Protein AF-A0A392M2K5-F1 (afdb_monomer)

Structure (mmCIF, N/CA/C/O backbone):
data_AF-A0A392M2K5-F1
#
_entry.id   AF-A0A392M2K5-F1
#
loop_
_atom_site.group_PDB
_atom_site.id
_atom_site.type_symbol
_atom_site.label_atom_id
_atom_site.label_alt_id
_atom_site.label_comp_id
_atom_site.label_asym_id
_atom_site.label_entity_id
_atom_site.label_seq_id
_atom_site.pdbx_PDB_ins_code
_atom_site.Cartn_x
_atom_site.Cartn_y
_atom_site.Cartn_z
_atom_site.occupancy
_atom_site.B_iso_or_equiv
_atom_site.auth_seq_id
_atom_site.auth_comp_id
_atom_site.auth_asym_id
_atom_site.auth_atom_id
_atom_site.pdbx_PDB_model_num
ATOM 1 N N . MET A 1 1 ? -3.690 9.946 -0.424 1.00 90.38 1 MET A N 1
ATOM 2 C CA . MET A 1 1 ? -2.285 9.789 -0.006 1.00 90.38 1 MET A CA 1
ATOM 3 C C . MET A 1 1 ? -1.587 11.102 -0.272 1.00 90.38 1 MET A C 1
ATOM 5 O O . MET A 1 1 ? -1.930 11.722 -1.276 1.00 90.38 1 MET A O 1
ATOM 9 N N . GLY A 1 2 ? -0.674 11.528 0.592 1.00 93.44 2 GLY A N 1
ATOM 10 C CA . GLY A 1 2 ? 0.294 12.549 0.203 1.00 93.44 2 GLY A CA 1
ATOM 11 C C . GLY A 1 2 ? 1.466 11.934 -0.562 1.00 93.44 2 GLY A C 1
ATOM 12 O O . GLY A 1 2 ? 1.613 10.710 -0.632 1.00 93.44 2 GLY A O 1
ATOM 13 N N . ASP A 1 3 ? 2.246 12.794 -1.196 1.00 92.06 3 ASP A N 1
ATOM 14 C CA . ASP A 1 3 ? 3.444 12.461 -1.962 1.00 92.06 3 ASP A CA 1
ATOM 15 C C . ASP A 1 3 ? 4.711 12.554 -1.106 1.00 92.06 3 ASP A C 1
ATOM 17 O O . ASP A 1 3 ? 5.545 11.654 -1.174 1.00 92.06 3 ASP A O 1
ATOM 21 N N . HIS A 1 4 ? 4.823 13.591 -0.279 1.00 93.94 4 HIS A N 1
ATOM 22 C CA . HIS A 1 4 ? 5.850 13.755 0.745 1.00 93.94 4 HIS A CA 1
ATOM 23 C C . HIS A 1 4 ? 5.327 14.600 1.919 1.00 93.94 4 HIS A C 1
ATOM 25 O O . HIS A 1 4 ? 4.206 15.118 1.890 1.00 93.94 4 HIS A O 1
ATOM 31 N N . GLY A 1 5 ? 6.128 14.695 2.978 1.00 93.88 5 GLY A N 1
ATOM 32 C CA . GLY A 1 5 ? 5.894 15.577 4.115 1.00 93.88 5 GLY A CA 1
ATOM 33 C C . GLY A 1 5 ? 6.581 16.939 3.953 1.00 93.88 5 GLY A C 1
ATOM 34 O O . GLY A 1 5 ? 7.224 17.223 2.939 1.00 93.88 5 GLY A O 1
ATOM 35 N N . GLN A 1 6 ? 6.447 17.794 4.963 1.00 95.56 6 GLN A N 1
ATOM 36 C CA . GLN A 1 6 ? 7.144 19.077 5.062 1.00 95.56 6 GLN A CA 1
ATOM 37 C C . GLN A 1 6 ? 7.326 19.465 6.534 1.00 95.56 6 GLN A C 1
ATOM 39 O O . GLN A 1 6 ? 6.506 19.120 7.389 1.00 95.56 6 GLN A O 1
ATOM 44 N N . THR A 1 7 ? 8.353 20.255 6.833 1.00 94.81 7 THR A N 1
ATOM 45 C CA . THR A 1 7 ? 8.533 20.836 8.168 1.00 94.81 7 THR A CA 1
ATOM 46 C C . THR A 1 7 ? 7.478 21.913 8.456 1.00 94.81 7 THR A C 1
ATOM 48 O O . THR A 1 7 ? 6.812 22.431 7.555 1.00 94.81 7 THR A O 1
ATOM 51 N N . LEU A 1 8 ? 7.359 22.331 9.723 1.00 94.62 8 LEU A N 1
ATOM 52 C CA . LEU A 1 8 ? 6.482 23.447 10.122 1.00 94.62 8 LEU A CA 1
ATOM 53 C C . LEU A 1 8 ? 6.823 24.775 9.425 1.00 94.62 8 LEU A C 1
ATOM 55 O O . LEU A 1 8 ? 5.955 25.637 9.295 1.00 94.62 8 LEU A O 1
ATOM 59 N N . ASN A 1 9 ? 8.066 24.935 8.968 1.00 95.31 9 ASN A N 1
ATOM 60 C CA . ASN A 1 9 ? 8.519 26.121 8.245 1.00 95.31 9 ASN A CA 1
ATOM 61 C C . ASN A 1 9 ? 8.257 26.027 6.731 1.00 95.31 9 ASN A C 1
ATOM 63 O O . ASN A 1 9 ? 8.488 27.002 6.018 1.00 95.31 9 ASN A O 1
ATOM 67 N N . GLY A 1 10 ? 7.764 24.882 6.246 1.00 94.69 10 GLY A N 1
ATOM 68 C CA . GLY A 1 10 ? 7.516 24.614 4.829 1.00 94.69 10 GLY A CA 1
ATOM 69 C C . GLY A 1 10 ? 8.717 24.049 4.069 1.00 94.69 10 GLY A C 1
ATOM 70 O O . GLY A 1 10 ? 8.656 23.953 2.846 1.00 94.69 10 GLY A O 1
ATOM 71 N N . ASP A 1 11 ? 9.794 23.673 4.764 1.00 95.25 11 ASP A N 1
ATOM 72 C CA . ASP A 1 11 ? 10.938 23.009 4.133 1.00 95.25 11 ASP A CA 1
ATOM 73 C C . ASP A 1 11 ? 10.586 21.557 3.787 1.00 95.25 11 ASP A C 1
ATOM 75 O O . ASP A 1 11 ? 9.851 20.891 4.520 1.00 95.25 11 ASP A O 1
ATOM 79 N N . HIS A 1 12 ? 11.116 21.069 2.669 1.00 93.88 12 HIS A N 1
ATOM 80 C CA . HIS A 1 12 ? 10.948 19.692 2.215 1.00 93.88 12 HIS A CA 1
ATOM 81 C C . HIS A 1 12 ? 12.163 19.236 1.388 1.00 93.88 12 HIS A C 1
ATOM 83 O O . HIS A 1 12 ? 12.996 20.044 0.965 1.00 93.88 12 HIS A O 1
ATOM 89 N N . GLY A 1 13 ? 12.236 17.937 1.081 1.00 93.12 13 GLY A N 1
ATOM 90 C CA . GLY A 1 13 ? 13.327 17.334 0.300 1.00 93.12 13 GLY A CA 1
ATOM 91 C C . GLY A 1 13 ? 14.522 16.861 1.136 1.00 93.12 13 GLY A C 1
ATOM 92 O O . GLY A 1 13 ? 15.476 16.315 0.578 1.00 93.12 13 GLY A O 1
ATOM 93 N N . GLY A 1 14 ? 14.471 17.049 2.454 1.00 93.38 14 GLY A N 1
ATOM 94 C CA . GLY A 1 14 ? 15.338 16.402 3.427 1.00 93.38 14 GLY A CA 1
ATOM 95 C C . GLY A 1 14 ? 14.871 14.991 3.799 1.00 93.38 14 GLY A C 1
ATOM 96 O O . GLY A 1 14 ? 14.070 14.362 3.110 1.00 93.38 14 GLY A O 1
ATOM 97 N N . GLY A 1 15 ? 15.430 14.474 4.894 1.00 93.19 15 GLY A N 1
ATOM 98 C CA . GLY A 1 15 ? 15.180 13.117 5.397 1.00 93.19 15 GLY A CA 1
ATOM 99 C C . GLY A 1 15 ? 14.636 13.081 6.824 1.00 93.19 15 GLY A C 1
ATOM 100 O O . GLY A 1 15 ? 14.757 12.049 7.484 1.00 93.19 15 GLY A O 1
ATOM 101 N N . SER A 1 16 ? 14.127 14.207 7.336 1.00 94.44 16 SER A N 1
ATOM 102 C CA . SER A 1 16 ? 13.468 14.238 8.645 1.00 94.44 16 SER A CA 1
ATOM 103 C C . SER A 1 16 ? 12.136 13.485 8.602 1.00 94.44 16 SER A C 1
ATOM 105 O O . SER A 1 16 ? 11.555 13.319 7.528 1.00 94.44 16 SER A O 1
ATOM 107 N N . ALA A 1 17 ? 11.649 13.027 9.760 1.00 92.81 17 ALA A N 1
ATOM 108 C CA . ALA A 1 17 ? 10.378 12.305 9.847 1.00 92.81 17 ALA A CA 1
ATOM 109 C C . ALA A 1 17 ? 9.229 13.151 9.276 1.00 92.81 17 ALA A C 1
ATOM 111 O O . ALA A 1 17 ? 8.439 12.667 8.474 1.00 92.81 17 ALA A O 1
ATOM 112 N N . GLU A 1 18 ? 9.217 14.446 9.588 1.00 92.38 18 GLU A N 1
ATOM 113 C CA . GLU A 1 18 ? 8.231 15.409 9.105 1.00 92.38 18 GLU A CA 1
ATOM 114 C C . GLU A 1 18 ? 8.229 15.556 7.577 1.00 92.38 18 GLU A C 1
ATOM 116 O O . GLU A 1 18 ? 7.201 15.907 7.006 1.00 92.38 18 GLU A O 1
ATOM 121 N N . GLU A 1 19 ? 9.357 15.301 6.909 1.00 94.00 19 GLU A N 1
ATOM 122 C CA . GLU A 1 19 ? 9.508 15.419 5.453 1.00 94.00 19 GLU A CA 1
ATOM 123 C C . GLU A 1 19 ? 9.259 14.105 4.699 1.00 94.00 19 GLU A C 1
ATOM 125 O O . GLU A 1 19 ? 8.854 14.140 3.536 1.00 94.00 19 GLU A O 1
ATOM 130 N N . VAL A 1 20 ? 9.501 12.948 5.327 1.00 93.75 20 VAL A N 1
ATOM 131 C CA . VAL A 1 20 ? 9.362 11.628 4.677 1.00 93.75 20 VAL A CA 1
ATOM 132 C C . VAL A 1 20 ? 8.071 10.899 5.042 1.00 93.75 20 VAL A C 1
ATOM 134 O O . VAL A 1 20 ? 7.669 9.980 4.328 1.00 93.75 20 VAL A O 1
ATOM 137 N N . GLU A 1 21 ? 7.410 11.288 6.131 1.00 92.88 21 GLU A N 1
ATOM 138 C CA . GLU A 1 21 ? 6.130 10.715 6.536 1.00 92.88 21 GLU A CA 1
ATOM 139 C C . GLU A 1 21 ? 4.962 11.456 5.883 1.00 92.88 21 GLU A C 1
ATOM 141 O O . GLU A 1 21 ? 4.934 12.680 5.756 1.00 92.88 21 GLU A O 1
ATOM 146 N N . THR A 1 22 ? 3.958 10.694 5.457 1.00 93.06 22 THR A N 1
ATOM 147 C CA . THR A 1 22 ? 2.742 11.240 4.862 1.00 93.06 22 THR A CA 1
ATOM 148 C C . THR A 1 22 ? 1.536 10.381 5.211 1.00 93.06 22 THR A C 1
ATOM 150 O O . THR A 1 22 ? 1.666 9.215 5.583 1.00 93.06 22 THR A O 1
ATOM 153 N N . ALA A 1 23 ? 0.341 10.954 5.088 1.00 92.62 23 ALA A N 1
ATOM 154 C CA . ALA A 1 23 ? -0.897 10.272 5.425 1.00 92.62 23 ALA A CA 1
ATOM 155 C C . ALA A 1 23 ? -1.583 9.684 4.185 1.00 92.62 23 ALA A C 1
ATOM 157 O O . ALA A 1 23 ? -1.689 10.303 3.118 1.00 92.62 23 ALA A O 1
ATOM 158 N N . ILE A 1 24 ? -2.153 8.495 4.357 1.00 92.19 24 ILE A N 1
ATOM 159 C CA . ILE A 1 24 ? -3.152 7.931 3.457 1.00 92.19 24 ILE A CA 1
ATOM 160 C C . ILE A 1 24 ? -4.469 7.777 4.212 1.00 92.19 24 ILE A C 1
ATOM 162 O O . ILE A 1 24 ? -4.506 7.312 5.344 1.00 92.19 24 ILE A O 1
ATOM 166 N N . PHE A 1 25 ? -5.558 8.177 3.564 1.00 91.88 25 PHE A N 1
ATOM 167 C CA . PHE A 1 25 ? -6.908 7.926 4.036 1.00 91.88 25 PHE A CA 1
ATOM 168 C C . PHE A 1 25 ? -7.594 7.000 3.040 1.00 91.88 25 PHE A C 1
ATOM 170 O O . PHE A 1 25 ? -7.623 7.293 1.842 1.00 91.88 25 PHE A O 1
ATOM 177 N N . ALA A 1 26 ? -8.124 5.889 3.539 1.00 88.94 26 ALA A N 1
ATOM 178 C CA . ALA A 1 26 ? -8.864 4.916 2.757 1.00 88.94 26 ALA A CA 1
ATOM 179 C C . ALA A 1 26 ? -10.157 4.563 3.493 1.00 88.94 26 ALA A C 1
ATOM 181 O O . ALA A 1 26 ? -10.178 4.425 4.714 1.00 88.94 26 ALA A O 1
ATOM 182 N N . MET A 1 27 ? -11.244 4.431 2.739 1.00 87.56 27 MET A N 1
ATOM 183 C CA . MET A 1 27 ? -12.572 4.145 3.266 1.00 87.56 27 MET A CA 1
ATOM 184 C C . MET A 1 27 ? -13.285 3.190 2.317 1.00 87.56 27 MET A C 1
ATOM 186 O O . MET A 1 27 ? -13.243 3.368 1.099 1.00 87.56 27 MET A O 1
ATOM 190 N N . SER A 1 28 ? -13.966 2.201 2.886 1.00 83.88 28 SER A N 1
ATOM 191 C CA . SER A 1 28 ? -14.903 1.345 2.169 1.00 83.88 28 SER A CA 1
ATOM 192 C C . SER A 1 28 ? -16.313 1.632 2.668 1.00 83.88 28 SER A C 1
ATOM 194 O O . SER A 1 28 ? -16.539 1.753 3.868 1.00 83.88 28 SER A O 1
ATOM 196 N N . PHE A 1 29 ? -17.262 1.746 1.741 1.00 84.12 29 PHE A N 1
ATOM 197 C CA . PHE A 1 29 ? -18.688 1.894 2.059 1.00 84.12 29 PHE A CA 1
ATOM 198 C C . PHE A 1 29 ? -19.418 0.548 2.150 1.00 84.12 29 PHE A C 1
ATOM 200 O O . PHE A 1 29 ? -20.636 0.511 2.309 1.00 84.12 29 PHE A O 1
ATOM 207 N N . LYS A 1 30 ? -18.692 -0.558 1.983 1.00 76.62 30 LYS A N 1
ATOM 208 C CA . LYS A 1 30 ? -19.214 -1.916 2.136 1.00 76.62 30 LYS A CA 1
ATOM 209 C C . LYS A 1 30 ? -18.820 -2.451 3.500 1.00 76.62 30 LYS A C 1
ATOM 211 O O . LYS A 1 30 ? -17.866 -1.955 4.098 1.00 76.62 30 LYS A O 1
ATOM 216 N N . GLU A 1 31 ? -19.563 -3.444 3.979 1.00 69.12 31 GLU A N 1
ATOM 217 C CA . GLU A 1 31 ? -19.199 -4.105 5.227 1.00 69.12 31 GLU A CA 1
ATOM 218 C C . GLU A 1 31 ? -17.756 -4.616 5.123 1.00 69.12 31 GLU A C 1
ATOM 220 O O . GLU A 1 31 ? -17.385 -5.195 4.094 1.00 69.12 31 GLU A O 1
ATOM 225 N N . PRO A 1 32 ? -16.912 -4.330 6.128 1.00 62.00 32 PRO A N 1
ATOM 226 C CA . PRO A 1 32 ? -15.542 -4.794 6.114 1.00 62.00 32 PRO A CA 1
ATOM 227 C C . PRO A 1 32 ? -15.550 -6.319 6.097 1.00 62.00 32 PRO A C 1
ATOM 229 O O . PRO A 1 32 ? -16.208 -6.964 6.917 1.00 62.00 32 PRO A O 1
ATOM 232 N N . LEU A 1 33 ? -14.799 -6.888 5.154 1.00 64.00 33 LEU A N 1
ATOM 233 C CA . LEU A 1 33 ? -14.476 -8.304 5.197 1.00 64.00 33 LEU A CA 1
ATOM 234 C C . LEU A 1 33 ? -13.797 -8.629 6.526 1.00 64.00 33 LEU A C 1
ATOM 236 O O . LEU A 1 33 ? -13.223 -7.760 7.184 1.00 64.00 33 LEU A O 1
ATOM 240 N N . SER A 1 34 ? -13.885 -9.899 6.904 1.00 60.38 34 SER A N 1
ATOM 241 C CA . SER A 1 34 ? -13.316 -10.468 8.124 1.00 60.38 34 SER A CA 1
ATOM 242 C C . SER A 1 34 ? -11.940 -9.890 8.467 1.00 60.38 34 SER A C 1
ATOM 244 O O . SER A 1 34 ? -11.129 -9.667 7.570 1.00 60.38 34 SER A O 1
ATOM 246 N N . SER A 1 35 ? -11.691 -9.690 9.766 1.00 68.25 35 SER A N 1
ATOM 247 C CA . SER A 1 35 ? -10.455 -9.094 10.287 1.00 68.25 35 SER A CA 1
ATOM 248 C C . SER A 1 35 ? -9.215 -9.668 9.609 1.00 68.25 35 SER A 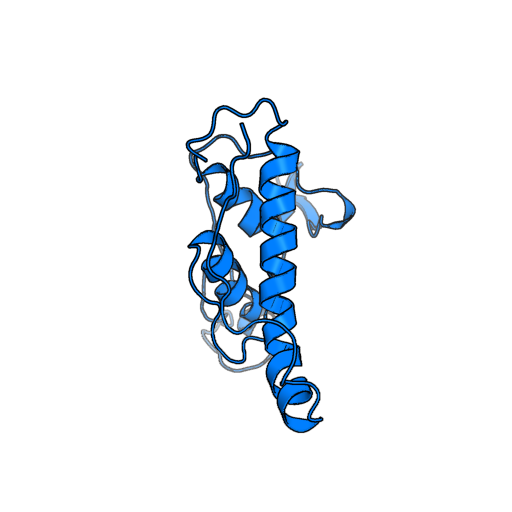C 1
ATOM 250 O O . SER A 1 35 ? -9.084 -10.886 9.461 1.00 68.25 35 SER A O 1
ATOM 252 N N . VAL A 1 36 ? -8.294 -8.778 9.242 1.00 76.88 36 VAL A N 1
ATOM 253 C CA . VAL A 1 36 ? -6.934 -9.151 8.851 1.00 76.88 36 VAL A CA 1
ATOM 254 C C . VAL A 1 36 ? -6.360 -10.058 9.952 1.00 76.88 36 VAL A C 1
ATOM 256 O O . VAL A 1 36 ? -6.558 -9.752 11.135 1.00 76.88 36 VAL A O 1
ATOM 259 N N . PRO A 1 37 ? -5.728 -11.197 9.603 1.00 80.69 37 PRO A N 1
ATOM 260 C CA . PRO A 1 37 ? -5.130 -12.078 10.596 1.00 80.69 37 PRO A CA 1
ATOM 261 C C . PRO A 1 37 ? -4.124 -11.324 11.477 1.00 80.69 37 PRO A C 1
ATOM 263 O O . PRO A 1 37 ? -3.408 -10.469 10.949 1.00 80.69 37 PRO A O 1
ATOM 266 N N . PRO A 1 38 ? -4.020 -11.641 12.782 1.00 78.25 38 PRO A N 1
ATOM 267 C CA . PRO A 1 38 ? -3.113 -10.951 13.703 1.00 78.25 38 PRO A CA 1
ATOM 268 C C . PRO A 1 38 ? -1.646 -10.959 13.257 1.00 78.25 38 PRO A C 1
ATOM 270 O O . PRO A 1 38 ? -0.881 -10.074 13.615 1.00 78.25 38 PRO A O 1
ATOM 273 N N . GLU A 1 39 ? -1.233 -11.945 12.459 1.00 81.50 39 GLU A N 1
ATOM 274 C CA . GLU A 1 39 ? 0.123 -12.046 11.908 1.00 81.50 39 GLU A CA 1
ATOM 275 C C . GLU A 1 39 ? 0.451 -10.935 10.903 1.00 81.50 39 GLU A C 1
ATOM 277 O O . GLU A 1 39 ? 1.621 -10.666 10.629 1.00 81.50 39 GLU A O 1
ATOM 282 N N . PHE A 1 40 ? -0.579 -10.318 10.328 1.00 79.00 40 PHE A N 1
ATOM 283 C CA . PHE A 1 40 ? -0.467 -9.193 9.411 1.00 79.00 40 PHE A CA 1
ATOM 284 C C . PHE A 1 40 ? -0.849 -7.870 10.065 1.00 79.00 40 PHE A C 1
ATOM 286 O O . PHE A 1 40 ? -0.838 -6.861 9.374 1.00 79.00 40 PHE A O 1
ATOM 293 N N . ASP A 1 41 ? -1.181 -7.868 11.355 1.00 75.50 41 ASP A N 1
ATOM 294 C CA . ASP A 1 41 ? -1.534 -6.660 12.080 1.00 75.50 41 ASP A CA 1
ATOM 295 C C . ASP A 1 41 ? -0.294 -5.765 12.255 1.00 75.50 41 ASP A C 1
ATOM 297 O O . ASP A 1 41 ? 0.667 -6.113 12.948 1.00 75.50 41 ASP A O 1
ATOM 301 N N . SER A 1 42 ? -0.310 -4.611 11.586 1.00 78.38 42 SER A N 1
ATOM 302 C CA . SER A 1 42 ? 0.702 -3.558 11.713 1.00 78.38 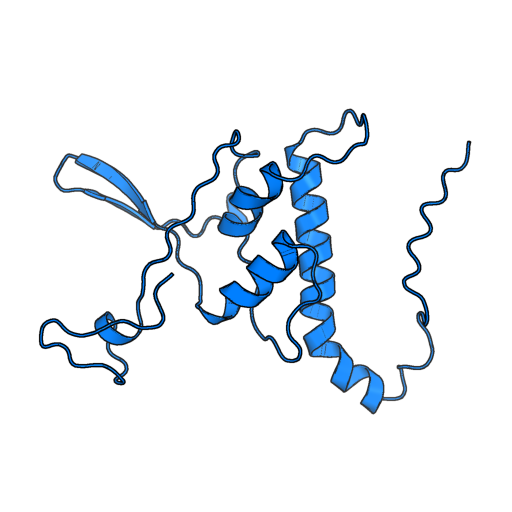42 SER A CA 1
ATOM 303 C C . SER A 1 42 ? 0.229 -2.348 12.530 1.00 78.38 42 SER A C 1
ATOM 305 O O . SER A 1 42 ? 0.873 -1.292 12.500 1.00 78.38 42 SER A O 1
ATOM 307 N N . TYR A 1 43 ? -0.897 -2.465 13.241 1.00 83.44 43 TYR A N 1
ATOM 308 C CA . TYR A 1 43 ? -1.468 -1.377 14.023 1.00 83.44 43 TYR A CA 1
ATOM 309 C C . TYR A 1 43 ? -0.601 -1.051 15.246 1.00 83.44 43 TYR A C 1
ATOM 311 O O . TYR A 1 43 ? -0.278 -1.894 16.081 1.00 83.44 43 TYR A O 1
ATOM 319 N N . SER A 1 44 ? -0.282 0.232 15.392 1.00 83.12 44 SER A N 1
ATOM 320 C CA . SER A 1 44 ? 0.192 0.831 16.633 1.00 83.12 44 SER A CA 1
ATOM 321 C C . SER A 1 44 ? -0.970 1.576 17.275 1.00 83.12 44 SER A C 1
ATOM 323 O O . SER A 1 44 ? -1.497 2.535 16.707 1.00 83.12 44 SER A O 1
ATOM 325 N N . CYS A 1 45 ? -1.400 1.100 18.440 1.00 86.19 45 CYS A N 1
ATOM 326 C CA . CYS A 1 45 ? -2.527 1.659 19.173 1.00 86.19 45 CYS A CA 1
ATOM 327 C C . CYS A 1 45 ? -2.037 2.513 20.343 1.00 86.19 45 CYS A C 1
ATOM 329 O O . CYS A 1 45 ? -1.216 2.072 21.150 1.00 86.19 45 CYS A O 1
ATOM 331 N N . GLN A 1 46 ? -2.555 3.734 20.442 1.00 86.81 46 GLN A N 1
ATOM 332 C CA . GLN A 1 46 ? -2.271 4.671 21.524 1.00 86.81 46 GLN A CA 1
ATOM 333 C C . GLN A 1 46 ? -3.575 5.243 22.077 1.00 86.81 46 GLN A C 1
ATOM 335 O O . GLN A 1 46 ? -4.582 5.326 21.377 1.00 86.81 46 GLN A O 1
ATOM 340 N N . ILE A 1 47 ? -3.550 5.635 23.349 1.00 88.44 47 ILE A N 1
ATOM 341 C CA . ILE A 1 47 ? -4.670 6.337 23.976 1.00 88.44 47 ILE A CA 1
ATOM 342 C C . ILE A 1 47 ? -4.516 7.826 23.663 1.00 88.44 47 ILE A C 1
ATOM 344 O O . ILE A 1 47 ? -3.467 8.406 23.950 1.00 88.44 47 ILE A O 1
ATOM 348 N N . ASP A 1 48 ? -5.536 8.427 23.056 1.00 86.69 48 ASP A N 1
ATOM 349 C CA . ASP A 1 48 ? -5.556 9.863 22.781 1.00 86.69 48 ASP A CA 1
ATOM 350 C C . ASP A 1 48 ? -5.801 10.699 24.057 1.00 86.69 48 ASP A C 1
ATOM 352 O O . ASP A 1 48 ? -5.981 10.179 25.161 1.00 86.69 48 ASP A O 1
ATOM 356 N N . LEU A 1 49 ? -5.794 12.028 23.918 1.00 86.38 49 LEU A N 1
ATOM 357 C CA . LEU A 1 49 ? -6.027 12.952 25.036 1.00 86.38 49 LEU A CA 1
ATOM 358 C C . LEU A 1 49 ? -7.444 12.844 25.631 1.00 86.38 49 LEU A C 1
ATOM 360 O O . LEU A 1 49 ? -7.647 13.236 26.780 1.00 86.38 49 LEU A O 1
ATOM 364 N N . ASP A 1 50 ? -8.393 12.302 24.869 1.00 91.00 50 ASP A N 1
ATOM 365 C CA . ASP A 1 50 ? -9.792 12.111 25.251 1.00 91.00 50 ASP A CA 1
ATOM 366 C C . ASP A 1 50 ? -10.047 10.710 25.852 1.00 91.00 50 ASP A C 1
ATOM 368 O O . ASP A 1 50 ? -11.165 10.398 26.267 1.00 91.00 50 ASP A O 1
ATOM 372 N N . GLY A 1 51 ? -9.011 9.867 25.950 1.00 89.06 51 GLY A N 1
ATOM 373 C CA . GLY A 1 51 ? -9.091 8.512 26.492 1.00 89.06 51 GLY A CA 1
ATOM 374 C C . GLY A 1 51 ? -9.548 7.447 25.489 1.00 89.06 51 GLY A C 1
ATOM 375 O O . GLY A 1 51 ? -9.798 6.308 25.895 1.00 89.06 51 GLY A O 1
ATOM 376 N N . ASN A 1 52 ? -9.657 7.772 24.199 1.00 88.94 52 ASN A N 1
ATOM 377 C CA . ASN A 1 52 ? -10.029 6.815 23.161 1.00 88.94 52 ASN A CA 1
ATOM 378 C C . ASN A 1 52 ? -8.812 6.020 22.690 1.00 88.94 52 ASN A C 1
ATOM 380 O O . ASN A 1 52 ? -7.710 6.547 22.549 1.00 88.94 52 ASN A O 1
ATOM 384 N N . ASN A 1 53 ? -9.028 4.739 22.391 1.00 86.75 53 ASN A N 1
ATOM 385 C CA . ASN A 1 53 ? -8.017 3.910 21.750 1.00 86.75 53 ASN A CA 1
ATOM 386 C C . ASN A 1 53 ? -7.975 4.217 20.245 1.00 86.75 53 ASN A C 1
ATOM 388 O O . ASN A 1 53 ? -8.928 3.906 19.526 1.00 86.75 53 ASN A O 1
ATOM 392 N N . VAL A 1 54 ? -6.882 4.818 19.780 1.00 84.50 54 VAL A N 1
ATOM 393 C CA . VAL A 1 54 ? -6.649 5.157 18.374 1.00 84.50 54 VAL A CA 1
ATOM 394 C C . VAL A 1 54 ? -5.546 4.262 17.832 1.00 84.50 54 VAL A C 1
ATOM 396 O O . VAL A 1 54 ? -4.421 4.276 18.326 1.00 84.50 54 VAL A O 1
ATOM 399 N N . CYS A 1 55 ? -5.866 3.498 16.792 1.00 85.06 55 CYS A N 1
ATOM 400 C CA . CYS A 1 55 ? -4.936 2.589 16.135 1.00 85.06 55 CYS A CA 1
ATOM 401 C C . CYS A 1 55 ? -4.573 3.112 14.746 1.00 85.06 55 CYS A C 1
ATOM 403 O O . CYS A 1 55 ? -5.452 3.461 13.956 1.00 85.06 55 CYS A O 1
ATOM 405 N N . ILE A 1 56 ? -3.277 3.152 14.448 1.00 86.75 56 ILE A N 1
ATOM 406 C CA . ILE A 1 56 ? -2.735 3.600 13.164 1.00 86.75 56 ILE A CA 1
ATOM 407 C C . ILE A 1 56 ? -1.865 2.478 12.608 1.00 86.75 56 ILE A C 1
ATOM 409 O O . ILE A 1 56 ? -0.995 1.968 13.305 1.00 86.75 56 ILE A O 1
ATOM 413 N N . SER A 1 57 ? -2.102 2.096 11.357 1.00 88.75 57 SER A N 1
ATOM 414 C CA . SER A 1 57 ? -1.216 1.203 10.604 1.00 88.75 57 SER A CA 1
ATOM 415 C C . SER A 1 57 ? -0.269 2.038 9.740 1.00 88.75 57 SER A C 1
ATOM 417 O O . SER A 1 57 ? -0.588 3.170 9.365 1.00 88.75 57 SER A O 1
ATOM 419 N N . SER A 1 58 ? 0.901 1.480 9.435 1.00 88.88 58 SER A N 1
ATOM 420 C CA . SER A 1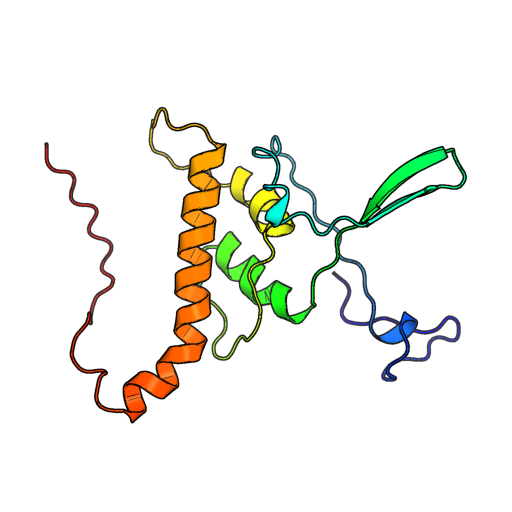 58 ? 1.889 2.093 8.546 1.00 88.88 58 SER A CA 1
ATOM 421 C C . SER A 1 58 ? 2.133 1.221 7.316 1.00 88.88 58 SER A C 1
ATOM 423 O O . SER A 1 58 ? 2.106 -0.005 7.380 1.00 88.88 58 SER A O 1
ATOM 425 N N . MET A 1 59 ? 2.395 1.868 6.182 1.00 91.19 59 MET A N 1
ATOM 426 C CA . MET A 1 59 ? 2.791 1.218 4.933 1.00 91.19 59 MET A CA 1
ATOM 427 C C . MET A 1 59 ? 3.861 2.053 4.234 1.00 91.19 59 MET A C 1
ATOM 429 O O . MET A 1 59 ? 3.898 3.274 4.397 1.00 91.19 59 MET A O 1
ATOM 433 N N . GLN A 1 60 ? 4.719 1.419 3.433 1.00 93.25 60 GLN A N 1
ATOM 434 C CA . GLN A 1 60 ? 5.698 2.158 2.637 1.00 93.25 60 GLN A CA 1
ATOM 435 C C . GLN A 1 60 ? 5.030 2.746 1.387 1.00 93.25 60 GLN A C 1
ATOM 437 O O . GLN A 1 60 ? 4.159 2.125 0.782 1.00 93.25 60 GLN A O 1
ATOM 442 N N . GLN A 1 61 ? 5.463 3.924 0.934 1.00 93.12 61 GLN A N 1
ATOM 443 C CA . GLN A 1 61 ? 4.891 4.557 -0.266 1.00 93.12 61 GLN A CA 1
ATOM 444 C C . GLN A 1 61 ? 5.056 3.687 -1.526 1.00 93.12 61 GLN A C 1
ATOM 446 O O . GLN A 1 61 ? 4.175 3.654 -2.385 1.00 93.12 61 GLN A O 1
ATOM 451 N N . LEU A 1 62 ? 6.153 2.927 -1.611 1.00 94.00 62 LEU A N 1
ATOM 452 C CA . LEU A 1 62 ? 6.414 1.981 -2.700 1.00 94.00 62 LEU A CA 1
ATOM 453 C C . LEU A 1 62 ? 5.416 0.805 -2.745 1.00 94.00 62 LEU A C 1
ATOM 455 O O . LEU A 1 62 ? 5.160 0.275 -3.827 1.00 94.00 62 LEU A O 1
ATOM 459 N N . ASP A 1 63 ? 4.782 0.458 -1.620 1.00 95.19 63 ASP A N 1
ATOM 460 C CA . ASP A 1 63 ? 3.755 -0.593 -1.540 1.00 95.19 63 ASP A CA 1
ATOM 461 C C . ASP A 1 63 ? 2.434 -0.157 -2.193 1.00 95.19 63 ASP A C 1
ATOM 463 O O . ASP A 1 63 ? 1.619 -0.990 -2.605 1.00 95.19 63 ASP A O 1
ATOM 467 N N . PHE A 1 64 ? 2.206 1.155 -2.324 1.00 94.81 64 PHE A N 1
ATOM 468 C CA . PHE A 1 64 ? 0.940 1.701 -2.810 1.00 94.81 64 PHE A CA 1
ATOM 469 C C . PHE A 1 64 ? 0.612 1.225 -4.226 1.00 94.81 64 PHE A C 1
ATOM 471 O O . PHE A 1 64 ? -0.486 0.729 -4.480 1.00 94.81 64 PHE A O 1
ATOM 478 N N . ALA A 1 65 ? 1.573 1.327 -5.145 1.00 95.25 65 ALA A N 1
ATOM 479 C CA . ALA A 1 65 ? 1.346 0.980 -6.543 1.00 95.25 65 ALA A CA 1
ATOM 480 C C . ALA A 1 65 ? 1.056 -0.520 -6.723 1.00 95.25 65 ALA A C 1
ATOM 482 O O . ALA A 1 65 ? 0.148 -0.888 -7.475 1.00 95.25 65 ALA A O 1
ATOM 483 N N . ALA A 1 66 ? 1.772 -1.383 -5.994 1.00 95.69 66 ALA A N 1
ATOM 484 C CA . ALA A 1 66 ? 1.525 -2.821 -6.010 1.00 95.69 66 ALA A CA 1
ATOM 485 C C . ALA A 1 66 ? 0.141 -3.151 -5.427 1.00 95.69 66 ALA A C 1
ATOM 487 O O . ALA A 1 66 ? -0.641 -3.883 -6.036 1.00 95.69 66 ALA A O 1
ATOM 488 N N . THR A 1 67 ? -0.209 -2.537 -4.296 1.00 95.25 67 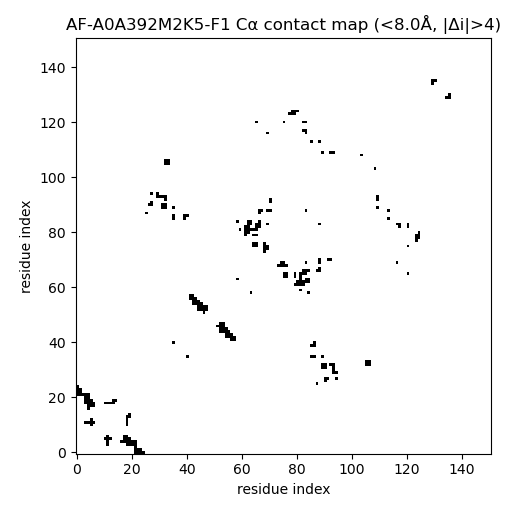THR A N 1
ATOM 489 C CA . THR A 1 67 ? -1.500 -2.753 -3.629 1.00 95.25 67 THR A CA 1
ATOM 490 C C . THR A 1 67 ? -2.684 -2.317 -4.495 1.00 95.25 67 THR A C 1
ATOM 492 O O . THR A 1 67 ? -3.658 -3.058 -4.629 1.00 95.25 67 THR A O 1
ATOM 495 N N . MET A 1 68 ? -2.596 -1.152 -5.144 1.00 95.00 68 MET A N 1
ATOM 496 C CA . MET A 1 68 ? -3.640 -0.670 -6.059 1.00 95.00 68 MET A CA 1
ATOM 497 C C . MET A 1 68 ? -3.761 -1.524 -7.313 1.00 95.00 68 MET A C 1
ATOM 499 O O . MET A 1 68 ? -4.876 -1.785 -7.757 1.00 95.00 68 MET A O 1
ATOM 503 N N . SER A 1 69 ? -2.646 -2.013 -7.855 1.00 95.38 69 SER A N 1
ATOM 504 C CA . SER A 1 69 ? -2.685 -2.896 -9.024 1.00 95.38 69 SER A CA 1
ATOM 505 C C . SER A 1 69 ? -3.424 -4.197 -8.713 1.00 95.38 69 SER A C 1
ATOM 507 O O . SER A 1 69 ? -4.314 -4.603 -9.462 1.00 95.38 69 SER A O 1
ATOM 509 N N . ALA A 1 70 ? -3.137 -4.784 -7.546 1.00 94.38 70 ALA A N 1
ATOM 510 C CA . ALA A 1 70 ? -3.817 -5.977 -7.059 1.00 94.38 70 ALA A CA 1
ATOM 511 C C . ALA A 1 70 ? -5.325 -5.753 -6.838 1.00 94.38 70 ALA A C 1
ATOM 513 O O . ALA A 1 70 ? -6.123 -6.620 -7.187 1.00 94.38 70 ALA A O 1
ATOM 514 N N . LEU A 1 71 ? -5.724 -4.604 -6.279 1.00 92.25 71 LEU A N 1
ATOM 515 C CA . LEU A 1 71 ? -7.135 -4.267 -6.045 1.00 92.25 71 LEU A CA 1
ATOM 516 C C . LEU A 1 71 ? -7.915 -3.985 -7.334 1.00 92.25 71 LEU A C 1
ATOM 518 O O . LEU A 1 71 ? -9.089 -4.333 -7.431 1.00 92.25 71 LEU A O 1
ATOM 522 N N . LEU A 1 72 ? -7.276 -3.353 -8.319 1.00 92.31 72 LEU A N 1
ATOM 523 C CA . LEU A 1 72 ? -7.894 -3.012 -9.602 1.00 92.31 72 LEU A CA 1
ATOM 524 C C . LEU A 1 72 ? -7.876 -4.174 -10.606 1.00 92.31 72 LEU A C 1
ATOM 526 O O . LEU A 1 72 ? -8.493 -4.066 -11.663 1.00 92.31 72 LEU A O 1
ATOM 530 N N . GLY A 1 73 ? -7.168 -5.267 -10.302 1.00 91.50 73 GLY A N 1
ATOM 531 C CA . GLY A 1 73 ? -7.000 -6.393 -11.220 1.00 91.50 73 GLY A CA 1
ATOM 532 C C . GLY A 1 73 ? -6.185 -6.037 -12.467 1.00 91.50 73 GLY A C 1
ATOM 533 O O . GLY A 1 73 ? -6.400 -6.621 -13.528 1.00 91.50 73 GLY A O 1
ATOM 534 N N . ILE A 1 74 ? -5.276 -5.065 -12.357 1.00 92.62 74 ILE A N 1
ATOM 535 C CA . ILE A 1 74 ? -4.386 -4.643 -13.446 1.00 92.62 74 ILE A CA 1
ATOM 536 C C . ILE A 1 74 ? -2.977 -5.215 -13.234 1.00 92.62 74 ILE A C 1
ATOM 538 O O . ILE A 1 74 ? -2.604 -5.514 -12.096 1.00 92.62 74 ILE A O 1
ATOM 542 N N . PRO A 1 75 ? -2.169 -5.363 -14.301 1.00 92.12 75 PRO A N 1
ATOM 543 C CA . PRO A 1 75 ? -0.781 -5.778 -14.159 1.00 92.12 75 PRO A CA 1
ATOM 544 C C . PRO A 1 75 ? -0.018 -4.848 -13.216 1.00 92.12 75 PRO A C 1
ATOM 546 O O . PRO A 1 75 ? -0.159 -3.626 -13.277 1.00 92.12 75 PRO A O 1
ATOM 549 N N . PHE A 1 76 ? 0.811 -5.438 -12.364 1.00 93.31 76 PHE A N 1
ATOM 550 C CA . PHE A 1 76 ? 1.711 -4.690 -11.500 1.00 93.31 76 PHE A CA 1
ATOM 551 C C . PHE A 1 76 ? 2.721 -3.872 -12.329 1.00 93.31 76 PHE A C 1
ATOM 553 O O . PHE A 1 76 ? 3.110 -4.295 -13.424 1.00 93.31 76 PHE A O 1
ATOM 560 N N . PRO A 1 77 ? 3.178 -2.709 -11.829 1.00 91.31 77 PRO A N 1
ATOM 561 C CA . PRO A 1 77 ? 4.165 -1.901 -12.530 1.00 91.31 77 PRO A CA 1
ATOM 562 C C . PRO A 1 77 ? 5.490 -2.653 -12.675 1.00 91.31 77 PRO A C 1
ATOM 564 O O . PRO A 1 77 ? 6.020 -3.186 -11.699 1.00 91.31 77 PRO A O 1
ATOM 567 N N . TYR A 1 78 ? 6.060 -2.642 -13.880 1.00 88.31 78 TYR A N 1
ATOM 568 C CA . TYR A 1 78 ? 7.355 -3.268 -14.135 1.00 88.31 78 TYR A CA 1
ATOM 569 C C . TYR A 1 78 ? 8.445 -2.688 -13.222 1.00 88.31 78 TYR A C 1
ATOM 571 O O . TYR A 1 78 ? 8.577 -1.470 -13.097 1.00 88.31 78 TYR A O 1
ATOM 579 N N . GLY A 1 79 ? 9.236 -3.564 -12.599 1.00 84.75 79 GLY A N 1
ATOM 580 C CA . GLY A 1 79 ? 10.290 -3.167 -11.662 1.00 84.75 79 GLY A CA 1
ATOM 581 C C . GLY A 1 79 ? 9.777 -2.669 -10.307 1.00 84.75 79 GLY A C 1
ATOM 582 O O . GLY A 1 79 ? 10.563 -2.117 -9.539 1.00 84.75 79 GLY A O 1
ATOM 583 N N . SER A 1 80 ? 8.486 -2.845 -9.996 1.00 89.56 80 SER A N 1
ATOM 584 C CA . SER A 1 80 ? 7.977 -2.579 -8.652 1.00 89.56 80 SER A CA 1
ATOM 585 C C . SER A 1 80 ? 8.662 -3.496 -7.638 1.00 89.56 80 SER A C 1
ATOM 587 O O . SER A 1 80 ? 8.675 -4.713 -7.792 1.00 89.56 80 SER A O 1
ATOM 589 N N . ILE A 1 81 ? 9.212 -2.895 -6.585 1.00 90.00 81 ILE A N 1
ATOM 590 C CA . ILE A 1 81 ? 9.734 -3.596 -5.402 1.00 90.00 81 ILE A CA 1
ATOM 591 C C . ILE A 1 81 ? 8.743 -3.551 -4.230 1.00 90.00 81 ILE A C 1
ATOM 593 O O . ILE A 1 81 ? 9.075 -3.972 -3.124 1.00 90.00 81 ILE A O 1
ATOM 597 N N . GLY A 1 82 ? 7.549 -2.999 -4.464 1.00 93.12 82 GLY A N 1
ATOM 598 C CA . GLY A 1 82 ? 6.521 -2.843 -3.449 1.00 93.12 82 GLY A CA 1
ATOM 599 C C . GLY A 1 82 ? 5.854 -4.153 -3.084 1.00 93.12 82 GLY A C 1
ATOM 600 O O . GLY A 1 82 ? 5.641 -5.022 -3.930 1.00 93.12 82 GLY A O 1
ATOM 601 N N . ARG A 1 83 ? 5.492 -4.287 -1.813 1.00 93.38 83 ARG A N 1
ATOM 602 C CA . ARG A 1 83 ? 4.657 -5.365 -1.292 1.00 93.38 83 ARG A CA 1
ATOM 603 C C . ARG A 1 83 ? 3.185 -4.958 -1.372 1.00 93.38 83 ARG A C 1
ATOM 605 O O . ARG A 1 83 ? 2.831 -3.788 -1.324 1.00 93.38 83 ARG A O 1
ATOM 612 N N . ILE A 1 84 ? 2.303 -5.946 -1.477 1.00 94.81 84 ILE A N 1
ATOM 613 C CA . ILE A 1 84 ? 0.862 -5.722 -1.333 1.00 94.81 84 ILE A CA 1
ATOM 614 C C . ILE A 1 84 ? 0.560 -5.573 0.161 1.00 94.81 84 ILE A C 1
ATOM 616 O O . ILE A 1 84 ? 0.803 -6.506 0.929 1.00 94.81 84 ILE A O 1
ATOM 620 N N . ASN A 1 85 ? 0.049 -4.414 0.571 1.00 93.38 85 ASN A N 1
ATOM 621 C CA . ASN A 1 85 ? -0.342 -4.153 1.952 1.00 93.38 85 ASN A CA 1
ATOM 622 C C . ASN A 1 85 ? -1.652 -4.912 2.288 1.00 93.38 85 ASN A C 1
ATOM 624 O O . ASN A 1 85 ? -2.656 -4.711 1.594 1.00 93.38 85 ASN A O 1
ATOM 628 N N . PRO A 1 86 ? -1.660 -5.800 3.304 1.00 91.00 86 PRO A N 1
ATOM 629 C CA . PRO A 1 86 ? -2.812 -6.646 3.616 1.00 91.00 86 PRO A CA 1
ATOM 630 C C . PRO A 1 86 ? -4.024 -5.854 4.113 1.00 91.00 86 PRO A C 1
ATOM 632 O O . PRO A 1 86 ? -5.147 -6.195 3.749 1.00 91.00 86 PRO A O 1
ATOM 635 N N . GLU A 1 87 ? -3.821 -4.795 4.896 1.00 89.44 87 GLU A N 1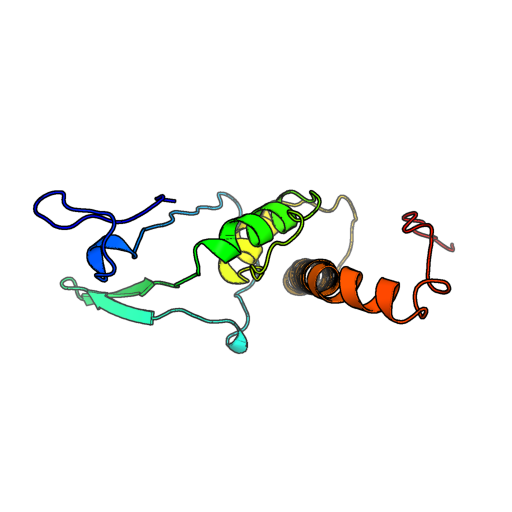
ATOM 636 C CA . GLU A 1 87 ? -4.895 -3.985 5.478 1.00 89.44 87 GLU A CA 1
ATOM 637 C C . GLU A 1 87 ? -5.680 -3.231 4.404 1.00 89.44 87 GLU A C 1
ATOM 639 O O . GLU A 1 87 ? -6.907 -3.321 4.326 1.00 89.44 87 GLU A O 1
ATOM 644 N N . LEU A 1 88 ? -4.970 -2.529 3.522 1.00 89.88 88 LEU A N 1
ATOM 645 C CA . LEU A 1 88 ? -5.560 -1.785 2.417 1.00 89.88 88 LEU A CA 1
ATOM 646 C C . LEU A 1 88 ? -6.170 -2.725 1.369 1.00 89.88 88 LEU A C 1
ATOM 648 O O . LEU A 1 88 ? -7.225 -2.416 0.808 1.00 89.88 88 LEU A O 1
ATOM 652 N N . TYR A 1 89 ? -5.553 -3.888 1.129 1.00 91.44 89 TYR A N 1
ATOM 653 C CA . TYR A 1 89 ? -6.124 -4.905 0.248 1.00 91.44 89 TYR A CA 1
ATOM 654 C C . TYR A 1 89 ? -7.425 -5.482 0.822 1.00 91.44 89 TYR A C 1
ATOM 656 O O . TYR A 1 89 ? -8.430 -5.529 0.116 1.00 91.44 89 TYR A O 1
ATOM 664 N N . ALA A 1 90 ? -7.454 -5.861 2.103 1.00 88.25 90 ALA A N 1
ATOM 665 C CA . ALA A 1 90 ? -8.657 -6.375 2.762 1.00 88.25 90 ALA A CA 1
ATOM 666 C C . ALA A 1 90 ? -9.796 -5.341 2.769 1.00 88.25 90 ALA A C 1
ATOM 668 O O . ALA A 1 90 ? -10.945 -5.686 2.478 1.00 88.25 90 ALA A O 1
ATOM 669 N N . LEU A 1 91 ? -9.472 -4.062 3.002 1.00 87.00 91 LEU A N 1
ATOM 670 C CA . LEU A 1 91 ? -10.431 -2.954 2.952 1.00 87.00 91 LEU A CA 1
ATOM 671 C C . LEU A 1 91 ? -11.114 -2.833 1.577 1.00 87.00 91 LEU A C 1
ATOM 673 O O . LEU A 1 91 ? -12.316 -2.568 1.500 1.00 87.00 91 LEU A O 1
ATOM 677 N N . GLY A 1 92 ? -10.359 -3.021 0.489 1.00 86.75 92 GLY A N 1
ATOM 678 C CA . GLY A 1 92 ? -10.865 -2.921 -0.883 1.00 86.75 92 GLY A CA 1
ATOM 679 C C . GLY A 1 92 ? -11.477 -4.211 -1.439 1.00 86.75 92 GLY A C 1
ATOM 680 O O . GLY A 1 92 ? -12.405 -4.145 -2.250 1.00 86.75 92 GLY A O 1
ATOM 681 N N . ALA A 1 93 ? -11.010 -5.382 -0.999 1.00 80.94 93 ALA A N 1
ATOM 682 C CA . ALA A 1 93 ? -11.421 -6.683 -1.531 1.00 80.94 93 ALA A CA 1
ATOM 683 C C . ALA A 1 93 ? -12.910 -6.988 -1.291 1.00 80.94 93 ALA A C 1
ATOM 685 O O . ALA A 1 93 ? -13.545 -7.621 -2.134 1.00 80.94 93 ALA A O 1
ATOM 686 N N . GLY A 1 94 ? -13.507 -6.444 -0.221 1.00 66.56 94 GLY A N 1
ATOM 687 C CA . GLY A 1 94 ? -14.953 -6.550 0.047 1.00 66.56 94 GLY A CA 1
ATOM 688 C C . GLY A 1 94 ? -15.818 -5.871 -1.011 1.00 66.56 94 GLY A C 1
ATOM 689 O O . GLY A 1 94 ? -17.031 -6.067 -1.083 1.00 66.56 94 GLY A O 1
ATOM 690 N N . SER A 1 95 ? -15.200 -5.070 -1.881 1.00 57.41 95 SER A N 1
ATOM 691 C CA . SER A 1 95 ? -15.893 -4.424 -2.979 1.00 57.41 95 SER A CA 1
ATOM 692 C C . SER A 1 95 ? -16.133 -5.333 -4.183 1.00 57.41 95 SER A C 1
ATOM 694 O O . SER A 1 95 ? -17.038 -5.049 -4.976 1.00 57.41 95 SER A O 1
ATOM 696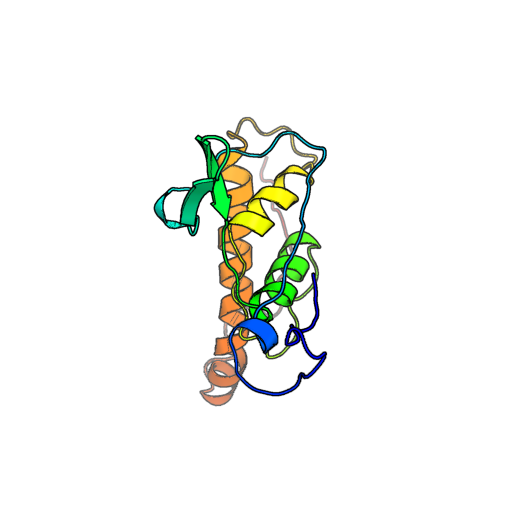 N N . TRP A 1 96 ? -15.409 -6.445 -4.305 1.00 54.78 96 TRP A N 1
ATOM 697 C CA . TRP A 1 96 ? -15.515 -7.322 -5.462 1.00 54.78 96 TRP A CA 1
ATOM 698 C C . TRP A 1 96 ? -16.594 -8.392 -5.262 1.00 54.78 96 TRP A C 1
ATOM 700 O O . TRP A 1 96 ? -16.392 -9.390 -4.576 1.00 54.78 96 TRP A O 1
ATOM 710 N N . LYS A 1 97 ? -17.762 -8.212 -5.892 1.00 48.22 97 LYS A N 1
ATOM 711 C CA . LYS A 1 97 ? -18.748 -9.295 -5.980 1.00 48.22 97 LYS A CA 1
ATOM 712 C C . LYS A 1 97 ? -18.272 -10.314 -7.012 1.00 48.22 97 LYS A C 1
ATOM 714 O O . LYS A 1 97 ? -18.434 -10.096 -8.210 1.00 48.22 97 LYS A O 1
ATOM 719 N N . SER A 1 98 ? -17.741 -11.444 -6.555 1.00 48.81 98 SER A N 1
ATOM 720 C CA . SER A 1 98 ? -17.668 -12.639 -7.396 1.00 48.81 98 SER A CA 1
ATOM 721 C C . SER A 1 98 ? -19.095 -13.063 -7.740 1.00 48.81 98 SER A C 1
ATOM 723 O O . SER A 1 98 ? -19.878 -13.389 -6.852 1.00 48.81 98 SER A O 1
ATOM 725 N N . GLY A 1 99 ? -19.456 -13.058 -9.025 1.00 44.88 99 GLY A N 1
ATOM 726 C CA . GLY A 1 99 ? -20.770 -13.492 -9.525 1.00 44.88 99 GLY A CA 1
ATOM 727 C C . GLY A 1 99 ? -21.066 -14.989 -9.346 1.00 44.88 99 GLY A C 1
ATOM 728 O O . GLY A 1 99 ? -21.961 -15.511 -10.000 1.00 44.88 99 GLY A O 1
ATOM 729 N N . ALA A 1 100 ? -20.323 -15.687 -8.486 1.00 43.69 100 ALA A N 1
ATOM 730 C CA . ALA A 1 100 ? -20.446 -17.113 -8.250 1.00 43.69 100 ALA A CA 1
ATOM 731 C C . ALA A 1 100 ? -21.097 -17.367 -6.887 1.00 43.69 100 ALA A C 1
ATOM 733 O O . ALA A 1 100 ? -20.575 -16.994 -5.837 1.00 43.69 100 ALA A O 1
ATOM 734 N N . SER A 1 101 ? -22.246 -18.038 -6.925 1.00 43.75 101 SER A N 1
ATOM 735 C CA . SER A 1 101 ? -22.940 -18.614 -5.777 1.00 43.75 101 SER A CA 1
ATOM 736 C C . SER A 1 101 ? -22.066 -19.693 -5.122 1.00 43.75 101 SER A C 1
ATOM 738 O O . SER A 1 101 ? -22.248 -20.880 -5.385 1.00 43.75 101 SER A O 1
ATOM 740 N N . GLN A 1 102 ? -21.106 -19.314 -4.277 1.00 46.19 102 GLN A N 1
ATOM 741 C CA . GLN A 1 102 ? -20.318 -20.267 -3.496 1.00 46.19 102 GLN A CA 1
ATOM 742 C C . GLN A 1 102 ? -20.464 -20.035 -1.992 1.00 46.19 102 GLN A C 1
ATOM 744 O O . GLN A 1 102 ? -20.283 -18.936 -1.483 1.00 46.19 102 GLN A O 1
ATOM 749 N N . LYS A 1 103 ? -20.773 -21.129 -1.285 1.00 49.28 103 LYS A N 1
ATOM 750 C CA . LYS A 1 103 ? -20.909 -21.252 0.177 1.00 49.28 103 LYS A CA 1
ATOM 751 C C . LYS A 1 103 ? -19.545 -21.292 0.895 1.00 49.28 103 LYS A C 1
ATOM 753 O O . LYS A 1 103 ? -19.359 -22.090 1.810 1.00 49.28 103 LYS A O 1
ATOM 758 N N . GLN A 1 104 ? -18.559 -20.528 0.435 1.00 51.91 104 GLN A N 1
ATOM 759 C CA . GLN A 1 104 ? -17.292 -20.363 1.155 1.00 51.91 104 GLN A CA 1
ATOM 760 C C . GLN A 1 104 ? -1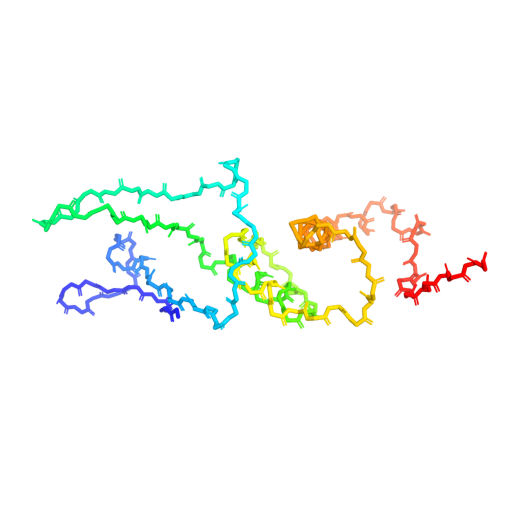7.438 -19.156 2.091 1.00 51.91 104 GLN A C 1
ATOM 762 O O . GLN A 1 104 ? -18.056 -18.171 1.682 1.00 51.91 104 GLN A O 1
ATOM 767 N N . PRO A 1 105 ? -16.924 -19.206 3.332 1.00 59.84 105 PRO A N 1
ATOM 768 C CA . PRO A 1 105 ? -16.903 -18.017 4.171 1.00 59.84 105 PRO A CA 1
ATOM 769 C C . PRO A 1 105 ? -16.079 -16.928 3.470 1.00 59.84 105 PRO A C 1
ATOM 771 O O . PRO A 1 105 ? -15.023 -17.190 2.896 1.00 59.84 105 PRO A O 1
ATOM 774 N N . GLU A 1 106 ? -16.600 -15.704 3.476 1.00 61.38 106 GLU A N 1
ATOM 775 C CA . GLU A 1 106 ? -16.064 -14.557 2.732 1.00 61.38 106 GLU A CA 1
ATOM 776 C C . GLU A 1 106 ? -14.601 -14.236 3.101 1.00 61.38 106 GLU A C 1
ATOM 778 O O . GLU A 1 106 ? -13.827 -13.786 2.253 1.00 61.38 106 GLU A O 1
ATOM 783 N N . SER A 1 107 ? -14.200 -14.568 4.340 1.00 63.34 107 SER A N 1
ATOM 784 C CA . SER A 1 107 ? -12.821 -14.521 4.849 1.00 63.34 107 SER A CA 1
ATOM 785 C C . SER A 1 107 ? -11.827 -15.272 3.967 1.00 63.34 107 SER A C 1
ATOM 787 O O . SER A 1 107 ? -10.718 -14.803 3.719 1.00 63.34 107 SER A O 1
ATOM 789 N N . ASP A 1 108 ? -12.220 -16.444 3.476 1.00 71.62 108 ASP A N 1
ATOM 790 C CA . ASP A 1 108 ? -11.310 -17.351 2.782 1.00 71.62 108 ASP A CA 1
ATOM 791 C C . ASP A 1 108 ? -11.113 -16.914 1.330 1.00 71.62 108 ASP A C 1
ATOM 793 O O . ASP A 1 108 ? -10.086 -17.204 0.716 1.00 71.62 108 ASP A O 1
ATOM 797 N N . ILE A 1 109 ? -12.092 -16.198 0.771 1.00 80.06 109 ILE A N 1
ATOM 798 C CA . ILE A 1 109 ? -12.088 -15.772 -0.627 1.00 80.06 109 ILE A CA 1
ATOM 799 C C . ILE A 1 109 ? -11.060 -14.662 -0.834 1.00 80.06 109 ILE A C 1
ATOM 801 O O . ILE A 1 109 ? -10.202 -14.779 -1.711 1.00 80.06 109 ILE A O 1
ATOM 805 N N . TRP A 1 110 ? -11.101 -13.602 -0.023 1.00 84.38 110 TRP A N 1
ATOM 806 C CA . TRP A 1 110 ? -10.156 -12.498 -0.191 1.00 84.38 110 TRP A CA 1
ATOM 807 C C . TRP A 1 110 ? -8.727 -12.920 0.144 1.00 84.38 110 TRP A C 1
ATOM 809 O O . TRP A 1 110 ? -7.805 -12.486 -0.539 1.00 84.38 110 TRP A O 1
ATOM 819 N N . MET A 1 111 ? -8.539 -13.811 1.124 1.00 86.31 111 MET A N 1
ATOM 820 C CA . MET A 1 111 ? -7.218 -14.319 1.490 1.00 86.31 111 MET A CA 1
ATOM 821 C C . MET A 1 111 ? -6.597 -15.157 0.367 1.00 86.31 111 MET A C 1
ATOM 823 O O . MET A 1 111 ? -5.407 -15.028 0.080 1.00 86.31 111 MET A O 1
ATOM 827 N N . LYS A 1 112 ? -7.399 -15.979 -0.325 1.00 88.81 112 LYS A N 1
ATOM 828 C CA . LYS A 1 112 ? -6.954 -16.701 -1.530 1.00 88.81 112 LYS A CA 1
ATOM 829 C C . LYS A 1 112 ? -6.553 -15.734 -2.643 1.00 88.81 112 LYS A C 1
ATOM 831 O O . LYS A 1 112 ? -5.490 -15.904 -3.240 1.00 88.81 112 LYS A O 1
ATOM 836 N N . SER A 1 113 ? -7.363 -14.706 -2.893 1.00 90.12 113 SER A N 1
ATOM 837 C CA . SER A 1 113 ? -7.051 -13.663 -3.880 1.00 90.12 113 SER A CA 1
ATOM 838 C C . SER A 1 113 ? -5.783 -12.890 -3.516 1.00 90.12 113 SER A C 1
ATOM 840 O O . SER A 1 113 ? -4.933 -12.662 -4.374 1.00 90.12 113 SER A O 1
ATOM 842 N N . TYR A 1 114 ? -5.611 -12.565 -2.235 1.00 91.75 114 TYR A N 1
ATOM 843 C CA . TYR A 1 114 ? -4.428 -11.905 -1.700 1.00 91.75 114 TYR A CA 1
ATOM 844 C C . TYR A 1 114 ? -3.172 -12.768 -1.872 1.00 91.75 114 TYR A C 1
ATOM 846 O O . TYR A 1 114 ? -2.171 -12.293 -2.404 1.00 91.75 114 TYR A O 1
ATOM 854 N N . ALA A 1 115 ? -3.233 -14.057 -1.520 1.00 92.19 115 ALA A N 1
ATOM 855 C CA . ALA A 1 115 ? -2.126 -14.995 -1.708 1.00 92.19 115 ALA A CA 1
ATOM 856 C C . ALA A 1 115 ? -1.730 -15.139 -3.188 1.00 92.19 115 ALA A C 1
ATOM 858 O O . ALA A 1 115 ? -0.542 -15.141 -3.517 1.00 92.19 115 ALA A O 1
ATOM 859 N N . ASN A 1 116 ? -2.712 -15.202 -4.092 1.00 92.31 116 ASN A N 1
ATOM 860 C CA . ASN A 1 116 ? -2.456 -15.227 -5.531 1.00 92.31 116 ASN A CA 1
ATOM 861 C C . ASN A 1 116 ? -1.783 -13.930 -6.010 1.00 92.31 116 ASN A C 1
ATOM 863 O O . ASN A 1 116 ? -0.780 -13.971 -6.722 1.00 92.31 116 ASN A O 1
ATOM 867 N N . ALA A 1 117 ? -2.287 -12.774 -5.573 1.00 93.56 117 ALA A N 1
ATOM 868 C CA . ALA A 1 117 ? -1.710 -11.481 -5.920 1.00 93.56 117 ALA A CA 1
ATOM 869 C C . ALA A 1 117 ? -0.263 -11.349 -5.412 1.00 93.56 117 ALA A C 1
ATOM 871 O O . ALA A 1 117 ? 0.601 -10.884 -6.155 1.00 93.56 117 ALA A O 1
ATOM 872 N N . LEU A 1 118 ? 0.029 -11.821 -4.194 1.00 92.62 118 LEU A N 1
ATOM 873 C CA . LEU A 1 118 ? 1.389 -11.861 -3.649 1.00 92.62 118 LEU A CA 1
ATOM 874 C C . LEU A 1 118 ? 2.323 -12.718 -4.508 1.00 92.62 118 LEU A C 1
ATOM 876 O O . LEU A 1 118 ? 3.449 -12.301 -4.773 1.00 92.62 118 LEU A O 1
ATOM 880 N N . CYS A 1 119 ? 1.856 -13.882 -4.967 1.00 91.94 119 CYS A N 1
ATOM 881 C CA . CYS A 1 119 ? 2.624 -14.774 -5.836 1.00 91.94 119 CYS A CA 1
ATOM 882 C C . CYS A 1 119 ? 2.993 -14.091 -7.163 1.00 91.94 119 CYS A C 1
ATOM 884 O O . CYS A 1 119 ? 4.164 -14.051 -7.539 1.00 91.94 119 CYS A O 1
ATOM 886 N N . ILE A 1 120 ? 2.010 -13.479 -7.832 1.00 90.31 120 ILE A N 1
ATOM 887 C CA . ILE A 1 120 ? 2.220 -12.762 -9.099 1.00 90.31 120 ILE A CA 1
ATOM 888 C C . ILE A 1 120 ? 3.157 -11.562 -8.896 1.00 90.31 120 ILE A C 1
ATOM 890 O O . ILE A 1 120 ? 4.048 -11.321 -9.713 1.00 90.31 120 ILE A O 1
ATOM 894 N N . ASN A 1 121 ? 2.990 -10.818 -7.798 1.00 91.94 121 ASN A N 1
ATOM 895 C CA . ASN A 1 121 ? 3.843 -9.678 -7.488 1.00 91.94 121 ASN A CA 1
ATOM 896 C C . ASN A 1 121 ? 5.304 -10.104 -7.272 1.00 91.94 121 ASN A C 1
ATOM 898 O O . ASN A 1 121 ? 6.206 -9.565 -7.908 1.00 91.94 121 ASN A O 1
ATOM 902 N N . ALA A 1 122 ? 5.531 -11.130 -6.446 1.00 88.62 122 ALA A N 1
ATOM 903 C CA . ALA A 1 122 ? 6.866 -11.655 -6.156 1.00 88.62 122 ALA A CA 1
ATOM 904 C C . ALA A 1 122 ? 7.572 -12.222 -7.400 1.00 88.62 122 ALA A C 1
ATOM 906 O O . ALA A 1 122 ? 8.790 -12.092 -7.538 1.00 88.62 122 ALA A O 1
ATOM 907 N N . TRP A 1 123 ? 6.814 -12.814 -8.324 1.00 83.19 123 TRP A N 1
ATOM 908 C CA . TRP A 1 123 ? 7.353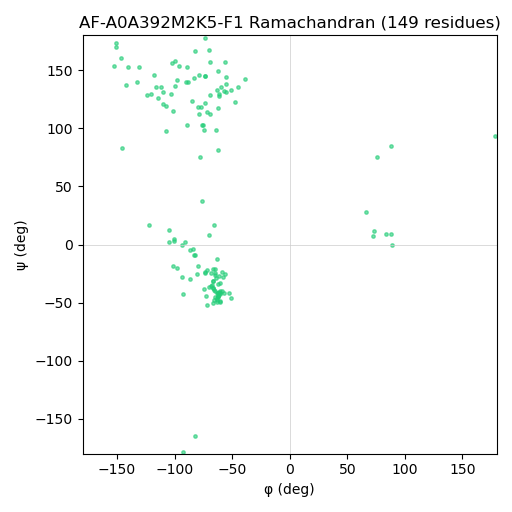 -13.405 -9.548 1.00 83.19 123 TRP A CA 1
ATOM 909 C C . TRP A 1 123 ? 7.991 -12.374 -10.498 1.00 83.19 123 TRP A C 1
ATOM 911 O O . TRP A 1 123 ? 8.922 -12.693 -11.235 1.00 83.19 123 TRP A O 1
ATOM 921 N N . GLN A 1 124 ? 7.571 -11.106 -10.459 1.00 76.25 124 GLN A N 1
ATOM 922 C CA . GLN A 1 124 ? 8.190 -10.057 -11.284 1.00 76.25 124 GLN A CA 1
ATOM 923 C C . GLN A 1 124 ? 9.636 -9.759 -10.889 1.00 76.25 124 GLN A C 1
ATOM 925 O O . GLN A 1 124 ? 10.451 -9.432 -11.751 1.00 76.25 124 GLN A O 1
ATOM 930 N N . CYS A 1 125 ? 9.973 -9.907 -9.608 1.00 66.19 125 CYS A N 1
ATOM 931 C CA . CYS A 1 125 ? 11.329 -9.690 -9.111 1.00 66.19 125 CYS A CA 1
ATOM 932 C C . CYS A 1 125 ? 12.283 -10.829 -9.510 1.00 66.19 125 CYS A C 1
ATOM 934 O O . CYS A 1 125 ? 13.492 -10.617 -9.582 1.00 66.19 125 CYS A O 1
ATOM 936 N N . THR A 1 126 ? 11.761 -12.028 -9.795 1.00 59.59 126 THR A N 1
ATOM 937 C CA . THR A 1 126 ? 12.554 -13.209 -10.189 1.00 59.59 126 THR A CA 1
ATOM 938 C C . THR A 1 126 ? 12.605 -13.425 -11.704 1.00 59.59 126 THR A C 1
ATOM 940 O O . THR A 1 126 ? 13.537 -14.065 -12.200 1.00 59.59 126 THR A O 1
ATOM 943 N N . TRP A 1 127 ? 11.662 -12.845 -12.457 1.00 56.00 127 TRP A N 1
ATOM 944 C CA . TRP A 1 127 ? 11.567 -12.960 -13.919 1.00 56.00 127 TRP A CA 1
ATOM 945 C C . TRP A 1 127 ? 12.871 -12.638 -14.675 1.00 56.00 127 TRP A C 1
ATOM 947 O O . TRP A 1 127 ? 13.260 -13.429 -15.541 1.00 56.00 127 TRP A O 1
ATOM 957 N N . PRO A 1 128 ? 13.606 -11.546 -14.366 1.00 56.56 128 PRO A N 1
ATOM 958 C CA . PRO A 1 128 ? 14.824 -11.205 -15.104 1.00 56.56 128 PRO A CA 1
ATOM 959 C C . PRO A 1 128 ? 15.952 -12.224 -14.885 1.00 56.56 128 PRO A C 1
ATOM 961 O O . PRO A 1 128 ? 16.749 -12.472 -15.789 1.00 56.56 128 PRO A O 1
ATOM 964 N N . TYR A 1 129 ? 16.004 -12.843 -13.700 1.00 51.38 129 TYR A N 1
ATOM 965 C CA . TYR A 1 129 ? 17.024 -13.830 -13.345 1.00 51.38 129 TYR A CA 1
ATOM 966 C C . TYR A 1 129 ? 16.799 -15.164 -14.073 1.00 51.38 129 TYR A C 1
ATOM 968 O O . TYR A 1 129 ? 17.742 -15.698 -14.659 1.00 51.38 129 TYR A O 1
ATOM 976 N N . ASN A 1 130 ? 15.553 -15.646 -14.133 1.00 50.66 130 ASN A N 1
ATOM 977 C CA . ASN A 1 130 ? 15.204 -16.937 -14.747 1.00 50.66 130 ASN A CA 1
ATOM 978 C C . ASN A 1 130 ? 15.372 -16.971 -16.279 1.00 50.66 130 ASN A C 1
ATOM 980 O O . ASN A 1 130 ? 15.593 -18.034 -16.862 1.00 50.66 130 ASN A O 1
ATOM 984 N N . ILE A 1 131 ? 15.304 -15.817 -16.953 1.00 53.22 131 ILE A N 1
ATOM 985 C CA . ILE A 1 131 ? 15.616 -15.720 -18.390 1.00 53.22 131 ILE A CA 1
ATOM 986 C C . ILE A 1 131 ? 17.131 -15.801 -18.623 1.00 53.22 131 ILE A C 1
ATOM 988 O O . ILE A 1 131 ? 17.578 -16.442 -19.573 1.00 53.22 131 ILE A O 1
ATOM 992 N N . SER A 1 132 ? 17.932 -15.190 -17.745 1.00 51.44 132 SER A N 1
ATOM 993 C CA . SER A 1 132 ? 19.394 -15.166 -17.876 1.00 51.44 132 SER A CA 1
ATOM 994 C C . SER A 1 132 ? 20.076 -16.506 -17.559 1.00 51.44 132 SER A C 1
ATOM 996 O O . SER A 1 132 ? 21.157 -16.772 -18.083 1.00 51.44 132 SER A O 1
ATOM 998 N N . SER A 1 133 ? 19.442 -17.370 -16.754 1.00 50.81 133 SER A N 1
ATOM 999 C CA . SER A 1 133 ? 19.957 -18.699 -16.386 1.00 50.81 133 SER A CA 1
ATOM 1000 C C . SER A 1 133 ? 19.652 -19.801 -17.410 1.00 50.81 133 SER A C 1
ATOM 1002 O O . SER A 1 133 ? 20.103 -20.932 -17.242 1.00 50.81 133 SER A O 1
ATOM 1004 N N . GLY A 1 134 ? 18.902 -19.505 -18.479 1.00 45.81 134 GLY A N 1
ATOM 1005 C CA . GLY A 1 134 ? 18.510 -20.504 -19.480 1.00 45.81 134 GLY A CA 1
ATOM 1006 C C . GLY A 1 134 ? 17.446 -21.504 -19.002 1.00 45.81 134 GLY A C 1
ATOM 1007 O O . GLY A 1 134 ? 17.115 -22.434 -19.736 1.00 45.81 134 GLY A O 1
ATOM 1008 N N . GLU A 1 135 ? 16.865 -21.310 -17.816 1.00 51.97 135 GLU A N 1
ATOM 1009 C CA . GLU A 1 135 ? 15.742 -22.119 -17.311 1.00 51.97 135 GLU A CA 1
ATOM 1010 C C . GLU A 1 135 ? 14.378 -21.652 -17.855 1.00 51.97 135 GLU A C 1
ATOM 1012 O O . GLU A 1 135 ? 13.375 -22.353 -17.728 1.00 51.97 135 GLU A O 1
ATOM 1017 N N . GLY A 1 136 ? 14.335 -20.506 -18.541 1.00 47.03 136 GLY A N 1
ATOM 1018 C CA . GLY A 1 136 ? 13.111 -19.857 -19.022 1.00 47.03 136 GLY A CA 1
ATOM 1019 C C . GLY A 1 136 ? 12.349 -20.532 -20.172 1.00 47.03 136 GLY A C 1
ATOM 1020 O O . GLY A 1 136 ? 11.417 -19.925 -20.686 1.00 47.03 136 GLY A O 1
ATOM 1021 N N . SER A 1 137 ? 12.695 -21.750 -20.609 1.00 43.12 137 SER A N 1
ATOM 1022 C CA . SER A 1 137 ? 12.024 -22.390 -21.763 1.00 43.12 137 SER A CA 1
ATOM 1023 C C . SER A 1 137 ? 10.971 -23.445 -21.406 1.00 43.12 137 SER A C 1
ATOM 1025 O O . SER A 1 137 ? 10.414 -24.072 -22.311 1.00 43.12 137 SER A O 1
ATOM 1027 N N . LYS A 1 138 ? 10.668 -23.689 -20.129 1.00 42.03 138 LYS A N 1
ATOM 1028 C CA . LYS A 1 138 ? 9.623 -24.653 -19.752 1.00 42.03 138 LYS A CA 1
ATOM 1029 C C . LYS A 1 138 ? 8.898 -24.200 -18.495 1.00 42.03 138 LYS A C 1
ATOM 1031 O O . LYS A 1 138 ? 9.262 -24.651 -17.427 1.00 42.03 138 LYS A O 1
ATOM 1036 N N . VAL A 1 139 ? 7.908 -23.322 -18.634 1.00 42.25 139 VAL A N 1
ATOM 1037 C CA . VAL A 1 139 ? 6.594 -23.360 -17.957 1.00 42.25 139 VAL A CA 1
ATOM 1038 C C . VAL A 1 139 ? 5.838 -22.109 -18.434 1.00 42.25 139 VAL A C 1
ATOM 1040 O O . VAL A 1 139 ? 5.966 -21.025 -17.882 1.00 42.25 139 VAL A O 1
ATOM 1043 N N . LEU A 1 140 ? 5.051 -22.330 -19.492 1.00 43.34 140 LEU A N 1
ATOM 1044 C CA . LEU A 1 140 ? 3.818 -21.615 -19.837 1.00 43.34 140 LEU A CA 1
ATOM 1045 C C . LEU A 1 140 ? 3.948 -20.207 -20.443 1.00 43.34 140 LEU A C 1
ATOM 1047 O O . LEU A 1 140 ? 3.521 -19.206 -19.872 1.00 43.34 140 LEU A O 1
ATOM 1051 N N . ASP A 1 141 ? 4.335 -20.185 -21.721 1.00 34.88 141 ASP A N 1
ATOM 1052 C CA . ASP A 1 141 ? 3.515 -19.461 -22.696 1.00 34.88 141 ASP A CA 1
ATOM 1053 C C . ASP A 1 141 ? 2.046 -19.870 -22.475 1.00 34.88 141 ASP A C 1
ATOM 1055 O O . ASP A 1 141 ? 1.712 -21.052 -22.568 1.00 34.88 141 ASP A O 1
ATOM 1059 N N . SER A 1 142 ? 1.174 -18.895 -22.207 1.00 38.62 142 SER A N 1
ATOM 1060 C CA . SER A 1 142 ? -0.262 -19.031 -21.888 1.00 38.62 142 SER A CA 1
ATOM 1061 C C . SER A 1 142 ? -0.593 -19.228 -20.400 1.00 38.62 142 SER A C 1
ATOM 1063 O O . SER A 1 142 ? -0.937 -20.320 -19.958 1.00 38.62 142 SER A O 1
ATOM 1065 N N . VAL A 1 143 ? -0.695 -18.128 -19.644 1.00 36.12 143 VAL A N 1
ATOM 1066 C CA . VAL A 1 143 ? -1.815 -18.023 -18.689 1.00 36.12 143 VAL A CA 1
ATOM 1067 C C . VAL A 1 143 ? -3.048 -17.651 -19.513 1.00 36.12 143 VAL A C 1
ATOM 1069 O O . VAL A 1 143 ? -3.480 -16.503 -19.568 1.00 36.12 143 VAL A O 1
ATOM 1072 N N . SER A 1 144 ? -3.581 -18.635 -20.233 1.00 30.94 144 SER A N 1
ATOM 1073 C CA . SER A 1 144 ? -4.987 -18.615 -20.609 1.00 30.94 144 SER A CA 1
ATOM 1074 C C . SER A 1 144 ? -5.750 -19.084 -19.381 1.00 30.94 144 SER A C 1
ATOM 1076 O O . SER A 1 144 ? -5.541 -20.196 -18.904 1.00 30.94 144 SER A O 1
ATOM 1078 N N . ILE A 1 145 ? -6.616 -18.224 -18.851 1.00 35.97 145 ILE A N 1
ATOM 1079 C CA . ILE A 1 145 ? -7.621 -18.634 -17.876 1.00 35.97 145 ILE A CA 1
ATOM 1080 C C . ILE A 1 145 ? -8.545 -19.616 -18.606 1.00 35.97 145 ILE A C 1
ATOM 1082 O O . ILE A 1 145 ? -9.422 -19.204 -19.359 1.00 35.97 145 ILE A O 1
ATOM 1086 N N . ILE A 1 146 ? -8.314 -20.912 -18.420 1.00 28.64 146 ILE A N 1
ATOM 1087 C CA . ILE A 1 146 ? -9.300 -21.951 -18.698 1.00 28.64 146 ILE A CA 1
ATOM 1088 C C . ILE A 1 146 ? -9.761 -22.432 -17.329 1.00 28.64 146 ILE A C 1
ATOM 1090 O O . ILE A 1 146 ? -9.082 -23.204 -16.656 1.00 28.64 146 ILE A O 1
ATOM 1094 N N . VAL A 1 147 ? -10.901 -21.903 -16.893 1.00 31.14 147 VAL A N 1
ATOM 1095 C CA . VAL A 1 147 ? -11.698 -22.543 -15.851 1.00 31.14 147 VAL A CA 1
ATOM 1096 C C . VAL A 1 147 ? -12.353 -23.733 -16.540 1.00 31.14 147 VAL A C 1
ATOM 1098 O O . VAL A 1 147 ? -13.316 -23.559 -17.281 1.00 31.14 147 VAL A O 1
ATOM 1101 N N . SER A 1 148 ? -11.781 -24.923 -16.384 1.00 28.00 148 SER A N 1
ATOM 1102 C CA . SER A 1 148 ? -12.491 -26.146 -16.743 1.00 28.00 148 SER A CA 1
ATOM 1103 C C . SER A 1 148 ? -13.507 -26.424 -15.641 1.00 28.00 148 SER A C 1
ATOM 1105 O O . SER A 1 148 ? -13.139 -26.859 -14.550 1.00 28.00 148 SER A O 1
ATOM 1107 N N . GLU A 1 149 ? -14.774 -26.122 -15.913 1.00 37.62 149 GLU A N 1
ATOM 1108 C CA . GLU A 1 149 ? -15.887 -26.841 -15.296 1.00 37.62 149 GLU A CA 1
ATOM 1109 C C . GLU A 1 149 ? -15.911 -28.236 -15.931 1.00 37.62 149 GLU A C 1
ATOM 1111 O O . GLU A 1 149 ? -16.106 -28.365 -17.138 1.00 37.62 149 GLU A O 1
ATOM 1116 N N . GLU A 1 150 ? -15.635 -29.267 -15.134 1.00 32.22 150 GLU A N 1
ATOM 1117 C CA . GLU A 1 150 ? -16.087 -30.624 -15.441 1.00 32.22 150 GLU A CA 1
ATOM 1118 C C . GLU A 1 150 ? -17.342 -30.901 -14.604 1.00 32.22 150 GLU A C 1
ATOM 1120 O O . GLU A 1 150 ? -17.404 -30.508 -13.435 1.00 32.22 150 GLU A O 1
ATOM 1125 N N . ASP A 1 151 ? -18.321 -31.504 -15.284 1.00 36.84 151 ASP A N 1
ATOM 1126 C CA . ASP A 1 151 ? -19.752 -31.629 -14.961 1.00 36.84 151 ASP A CA 1
ATOM 1127 C C . ASP A 1 151 ? -20.112 -32.179 -13.564 1.00 36.84 151 ASP A C 1
ATOM 1129 O O . ASP A 1 151 ? -19.458 -33.136 -13.080 1.00 36.84 151 ASP A O 1
#

Nearest PDB structures (foldseek):
  7ane-assembly1_Aa  TM=1.629E-01  e=3.543E+00  Leishmania major

Radius of gyration: 19.61 Å; Cα contacts (8 Å, |Δi|>4): 148; chains: 1; bounding box: 43×58×49 Å

InterPro domains:
  IPR017850 Alkaline-phosphatase-like, core domain superfamily [G3DSA:3.40.720.10] (1-103)
  IPR039524 GPI ethanolamine phosphate transferase 3 [PTHR23071] (1-125)

Secondary structure (DSSP, 8-state):
--S----TTS--SS-SHHHH--------SSPPPS---GGG---EEEE-TTS-EEEE----HHHHHHHHHHHHTPPPPTT--PPPPHHHHHHHHTT---SS---S-HHHHHHHHHHHHHHHHHHHHHHHHHHHTT-TTSS-S----------
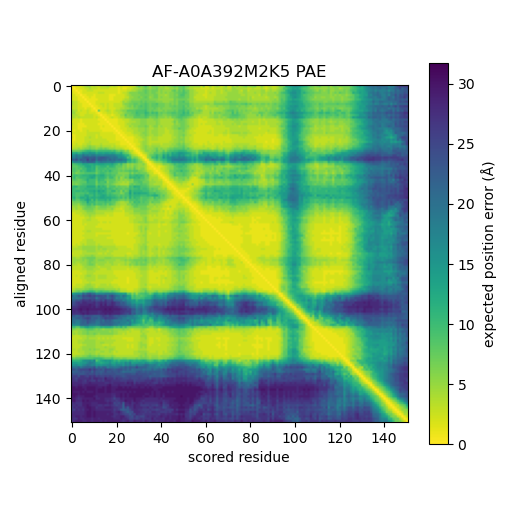
Solvent-accessible surface area (backbone atoms only — not comparable to full-atom values): 9765 Å² total; per-residue (Å²): 99,58,93,58,26,43,41,98,88,67,51,62,87,65,83,49,68,51,19,64,45,62,61,73,81,85,85,60,97,54,76,77,51,64,78,78,55,75,92,72,63,59,64,52,70,45,70,49,99,87,68,47,82,46,69,47,69,77,80,61,78,62,18,48,59,34,27,50,17,60,71,70,73,47,81,63,62,87,89,59,86,36,51,67,48,65,68,65,40,47,53,52,48,54,69,64,79,70,96,64,99,62,96,62,65,70,56,58,54,51,51,52,52,48,55,51,43,51,50,59,56,56,47,63,76,46,48,70,57,41,56,74,71,70,63,64,85,75,84,63,92,71,89,65,91,73,83,79,83,76,135

Foldseek 3Di:
DDPWFADPVRDEPDDDCRTHDDDDDDADPFDQADDDPPVLDQWDWDQDPVRDIDIDHDAHPLQVQLQVCLLVVHQGDQPRPHARRRVRQSRRVSVDDPPDPDPDRRNVVSVVSNVVSRVNVVVSVCVVVCVVVVVPPDDDPDPPPDPDDDD

Organism: NCBI:txid97028

Sequence (151 aa):
MGDHGQTLNGDHGGGSAEEVETAIFAMSFKEPLSSVPPEFDSYSCQIDLDGNNVCISSMQQLDFAATMSALLGIPFPYGSIGRINPELYALGAGSWKSGASQKQPESDIWMKSYANALCINAWQCTWPYNISSGEGSKVLDSVSIIVSEED

Mean predicted aligned error: 11.34 Å

pLDDT: mean 77.1, std 20.19, range [28.0, 95.69]